Protein AF-A0A093YZP3-F1 (afdb_monomer_lite)

Sequence (77 aa):
MYPTSVRRSARPNLTGFDPKAFAAAAGDRRGDPWARREAWRYNGPFSRVKRFRGSFPGLGIATVAFTAYCAYEYFFL

pLDDT: mean 85.29, std 11.32, range [52.75, 98.5]

Radius of gyration: 28.57 Å; chains: 1; bounding box: 58×61×55 Å

Structure (mmCIF, N/CA/C/O backbone):
data_AF-A0A093YZP3-F1
#
_entry.id   AF-A0A093YZP3-F1
#
loop_
_atom_site.group_PDB
_atom_site.id
_atom_site.type_symbol
_atom_site.label_atom_id
_atom_site.label_alt_id
_atom_site.label_comp_id
_atom_site.label_asym_id
_atom_site.label_entity_id
_atom_site.label_seq_id
_atom_site.pdbx_PDB_ins_code
_atom_site.Cartn_x
_atom_site.Cartn_y
_atom_site.Cartn_z
_atom_site.occupancy
_atom_site.B_iso_or_equiv
_atom_site.auth_seq_id
_atom_site.auth_comp_id
_atom_site.auth_asym_id
_atom_site.auth_atom_id
_atom_site.pdbx_PDB_model_num
ATOM 1 N N . MET A 1 1 ? -1.336 49.648 -31.543 1.00 58.03 1 MET A N 1
ATOM 2 C CA . MET A 1 1 ? -0.088 49.011 -31.066 1.00 58.03 1 MET A CA 1
ATOM 3 C C . MET A 1 1 ? -0.139 47.538 -31.439 1.00 58.03 1 MET A C 1
ATOM 5 O O . MET A 1 1 ? -1.022 46.851 -30.948 1.00 58.03 1 MET A O 1
ATOM 9 N N . TYR A 1 2 ? 0.734 47.071 -32.336 1.00 52.75 2 TYR A N 1
ATOM 10 C CA . TYR A 1 2 ? 0.820 45.652 -32.702 1.00 52.75 2 TYR A CA 1
ATOM 11 C C . TYR A 1 2 ? 1.906 44.965 -31.861 1.00 52.75 2 TYR A C 1
ATOM 13 O O . TYR A 1 2 ? 3.009 45.505 -31.774 1.00 52.75 2 TYR A O 1
ATOM 21 N N . PRO A 1 3 ? 1.637 43.805 -31.239 1.00 63.69 3 PRO A N 1
ATOM 22 C CA . PRO A 1 3 ? 2.650 43.081 -30.487 1.00 63.69 3 PRO A CA 1
ATOM 23 C C . PRO A 1 3 ? 3.577 42.329 -31.449 1.00 63.69 3 PRO A C 1
ATOM 25 O O . PRO A 1 3 ? 3.185 41.358 -32.097 1.00 63.69 3 PRO A O 1
ATOM 28 N N . THR A 1 4 ? 4.830 42.766 -31.538 1.00 65.56 4 THR A N 1
ATOM 29 C CA . THR A 1 4 ? 5.873 42.067 -32.294 1.00 65.56 4 THR A CA 1
ATOM 30 C C . THR A 1 4 ? 6.313 40.830 -31.511 1.00 65.56 4 THR A C 1
ATOM 32 O O . THR A 1 4 ? 7.096 40.904 -30.566 1.00 65.56 4 THR A O 1
ATOM 35 N N . SER A 1 5 ? 5.783 39.666 -31.880 1.00 66.75 5 SER A N 1
ATOM 36 C CA . SER A 1 5 ? 6.231 38.376 -31.352 1.00 66.75 5 SER A CA 1
ATOM 37 C C . SER A 1 5 ? 7.566 37.996 -31.999 1.00 66.75 5 SER A C 1
ATOM 39 O O . SER A 1 5 ? 7.616 37.579 -33.156 1.00 66.75 5 SER A O 1
ATOM 41 N N . VAL A 1 6 ? 8.670 38.136 -31.261 1.00 67.62 6 VAL A N 1
ATOM 42 C CA . VAL A 1 6 ? 9.971 37.604 -31.691 1.00 67.62 6 VAL A CA 1
ATOM 43 C C . VAL A 1 6 ? 9.957 36.088 -31.487 1.00 67.62 6 VAL A C 1
ATOM 45 O O . VAL A 1 6 ? 10.191 35.592 -30.382 1.00 67.62 6 VAL A O 1
ATOM 48 N N . ARG A 1 7 ? 9.681 35.330 -32.554 1.00 65.06 7 ARG A N 1
ATOM 49 C CA . ARG A 1 7 ? 9.888 33.874 -32.571 1.00 65.06 7 ARG A CA 1
ATOM 50 C C . ARG A 1 7 ? 11.388 33.596 -32.480 1.00 65.06 7 ARG A C 1
ATOM 52 O O . ARG A 1 7 ? 12.108 33.722 -33.465 1.00 65.06 7 ARG A O 1
ATOM 59 N N . ARG A 1 8 ? 11.874 33.230 -31.292 1.00 64.75 8 ARG A N 1
ATOM 60 C CA . ARG A 1 8 ? 13.241 32.712 -31.130 1.00 64.75 8 ARG A CA 1
ATOM 61 C C . ARG A 1 8 ? 13.345 31.393 -31.898 1.00 64.75 8 ARG A C 1
ATOM 63 O O . ARG A 1 8 ? 12.548 30.487 -31.660 1.00 64.75 8 ARG A O 1
ATOM 70 N N . SER A 1 9 ? 14.301 31.293 -32.818 1.00 65.81 9 SER A N 1
ATOM 71 C CA . SER A 1 9 ? 14.626 30.029 -33.478 1.00 65.81 9 SER A CA 1
ATOM 72 C C . SER A 1 9 ? 15.108 29.012 -32.441 1.00 65.81 9 SER A C 1
ATOM 74 O O . SER A 1 9 ? 15.717 29.372 -31.427 1.00 65.81 9 SER A O 1
ATOM 76 N N . ALA A 1 10 ? 14.802 27.734 -32.671 1.00 69.44 10 ALA A N 1
ATOM 77 C CA . ALA A 1 10 ? 15.317 26.663 -31.830 1.00 69.44 10 ALA A CA 1
ATOM 78 C C . ALA A 1 10 ? 16.851 26.718 -31.856 1.00 69.44 10 ALA A C 1
ATOM 80 O O . ALA A 1 10 ? 17.461 26.705 -32.926 1.00 69.44 10 ALA A O 1
ATOM 81 N N . ARG A 1 11 ? 17.473 26.837 -30.678 1.00 68.75 11 ARG A N 1
ATOM 82 C CA . ARG A 1 11 ? 18.932 26.862 -30.568 1.00 68.75 11 ARG A CA 1
ATOM 83 C C . ARG A 1 11 ? 19.485 25.507 -31.018 1.00 68.75 11 ARG A C 1
ATOM 85 O O . ARG A 1 11 ? 18.968 24.488 -30.555 1.00 68.75 11 ARG A O 1
ATOM 92 N N . PRO A 1 12 ? 20.512 25.475 -31.883 1.00 71.50 12 PRO A N 1
ATOM 93 C CA . PRO A 1 12 ? 21.164 24.227 -32.243 1.00 71.50 12 PRO A CA 1
ATOM 94 C C . PRO A 1 12 ? 21.744 23.577 -30.984 1.00 71.50 12 PRO A C 1
ATOM 96 O O . PRO A 1 12 ? 22.293 24.249 -30.107 1.00 71.50 12 PRO A O 1
ATOM 99 N N . ASN A 1 13 ? 21.555 22.267 -30.871 1.00 76.25 13 ASN A N 1
ATOM 100 C CA . ASN A 1 13 ? 21.948 21.512 -29.695 1.00 76.25 13 ASN A CA 1
ATOM 101 C C . ASN A 1 13 ? 23.466 21.294 -29.698 1.00 76.25 13 ASN A C 1
ATOM 103 O O . ASN A 1 13 ? 23.974 20.489 -30.474 1.00 76.25 13 ASN A O 1
ATOM 107 N N . LEU A 1 14 ? 24.184 22.028 -28.844 1.00 76.38 14 LEU A N 1
ATOM 108 C CA . LEU A 1 14 ? 25.652 22.035 -28.796 1.00 76.38 14 LEU A CA 1
ATOM 109 C C . LEU A 1 14 ? 26.260 20.668 -28.455 1.00 76.38 14 LEU A C 1
ATOM 111 O O . LEU A 1 14 ? 27.394 20.396 -28.830 1.00 76.38 14 LEU A O 1
ATOM 115 N N . THR A 1 15 ? 25.524 19.824 -27.732 1.00 82.00 15 THR A N 1
ATOM 116 C CA . THR A 1 15 ? 26.010 18.517 -27.266 1.00 82.00 15 THR A CA 1
ATOM 117 C C . THR A 1 15 ? 25.657 17.378 -28.219 1.00 82.00 15 THR A C 1
ATOM 119 O O . THR A 1 15 ? 26.095 16.253 -27.998 1.00 82.00 15 THR A O 1
ATOM 122 N N . GLY A 1 16 ? 24.828 17.629 -29.243 1.00 81.38 16 GLY A N 1
ATOM 123 C CA . GLY A 1 16 ? 24.303 16.588 -30.135 1.00 81.38 16 GLY A CA 1
ATOM 124 C C . GLY A 1 16 ? 23.367 15.576 -29.455 1.00 81.38 16 GLY A C 1
ATOM 125 O O . GLY A 1 16 ? 22.869 14.666 -30.112 1.00 81.38 16 GLY A O 1
ATOM 126 N N . PHE A 1 17 ? 23.095 15.727 -28.155 1.00 87.38 17 PHE A N 1
ATOM 127 C CA . PHE A 1 17 ? 22.238 14.821 -27.399 1.00 87.38 17 PHE A CA 1
ATOM 128 C C . PHE A 1 17 ? 20.765 15.117 -27.677 1.00 87.38 17 PHE A C 1
ATOM 130 O O . PHE A 1 17 ? 20.239 16.100 -27.162 1.00 87.38 17 PHE A O 1
ATOM 137 N N . ASP A 1 18 ? 20.083 14.278 -28.455 1.00 87.62 18 ASP A N 1
ATOM 138 C CA . ASP A 1 18 ? 18.640 14.399 -28.680 1.00 87.62 18 ASP A CA 1
ATOM 139 C C . ASP A 1 18 ? 17.834 13.651 -27.594 1.00 87.62 18 ASP A C 1
ATOM 141 O O . ASP A 1 18 ? 17.805 12.413 -27.583 1.00 87.62 18 ASP A O 1
ATOM 145 N N . PRO A 1 19 ? 17.116 14.364 -26.701 1.00 86.00 19 PRO A N 1
ATOM 146 C CA . PRO A 1 19 ? 16.326 13.732 -25.651 1.00 86.00 19 PRO A CA 1
ATOM 147 C C . PRO A 1 19 ? 15.170 12.885 -26.192 1.00 86.00 19 PRO A C 1
ATOM 149 O O . PRO A 1 19 ? 14.755 11.933 -25.530 1.00 86.00 19 PRO A O 1
ATOM 152 N N . LYS A 1 20 ? 14.630 13.212 -27.376 1.00 86.50 20 LYS A N 1
ATOM 153 C CA . LYS A 1 20 ? 13.506 12.469 -27.966 1.00 86.50 20 LYS A CA 1
ATOM 154 C C . LYS A 1 20 ? 13.968 11.122 -28.509 1.00 86.50 20 LYS A C 1
ATOM 156 O O . LYS A 1 20 ? 13.315 10.114 -28.246 1.00 86.50 20 LYS A O 1
ATOM 161 N N . ALA A 1 21 ? 15.109 11.100 -29.196 1.00 85.31 21 ALA A N 1
ATOM 162 C CA . ALA A 1 21 ? 15.753 9.865 -29.631 1.00 85.31 21 ALA A CA 1
ATOM 163 C C . ALA A 1 21 ? 16.141 8.980 -28.435 1.00 85.31 21 ALA A C 1
ATOM 165 O O . ALA A 1 21 ? 15.869 7.779 -28.445 1.00 85.31 21 ALA A O 1
ATOM 166 N N . PHE A 1 22 ? 16.693 9.573 -27.369 1.00 85.44 22 PHE A N 1
ATOM 167 C CA . PHE A 1 22 ? 16.993 8.837 -26.140 1.00 85.44 22 PHE A CA 1
ATOM 168 C C . PHE A 1 22 ? 15.732 8.241 -25.500 1.00 85.44 22 PHE A C 1
ATOM 170 O O . PHE A 1 22 ? 15.723 7.064 -25.159 1.00 85.44 22 PHE A O 1
ATOM 177 N N . ALA A 1 23 ? 14.651 9.015 -25.370 1.00 85.69 23 ALA A N 1
ATOM 178 C CA . ALA A 1 23 ? 13.398 8.526 -24.797 1.00 85.69 23 ALA A CA 1
ATOM 179 C C . ALA A 1 23 ? 12.781 7.378 -25.618 1.00 85.69 23 ALA A C 1
ATOM 181 O O . ALA A 1 23 ? 12.258 6.428 -25.036 1.00 85.69 23 ALA A O 1
ATOM 182 N N . ALA A 1 24 ? 12.879 7.440 -26.952 1.00 84.31 24 ALA A N 1
ATOM 183 C CA . ALA A 1 24 ? 12.434 6.368 -27.840 1.00 84.31 24 ALA A CA 1
ATOM 184 C C . ALA A 1 24 ? 13.258 5.079 -27.656 1.00 84.31 24 ALA A C 1
ATOM 186 O O . ALA A 1 24 ? 12.685 3.993 -27.612 1.00 84.31 24 ALA A O 1
ATOM 187 N N . ALA A 1 25 ? 14.580 5.196 -27.488 1.00 80.31 25 ALA A N 1
ATOM 188 C CA . ALA A 1 25 ? 15.470 4.056 -27.259 1.00 80.31 25 ALA A CA 1
ATOM 189 C C . ALA A 1 25 ? 15.376 3.486 -25.829 1.00 80.31 25 ALA A C 1
ATOM 191 O O . ALA A 1 25 ? 15.461 2.278 -25.633 1.00 80.31 25 ALA A O 1
ATOM 192 N N . ALA A 1 26 ? 15.162 4.335 -24.821 1.00 80.44 26 ALA A N 1
ATOM 193 C CA . ALA A 1 26 ? 15.112 3.941 -23.411 1.00 80.44 26 ALA A CA 1
ATOM 194 C C . ALA A 1 26 ? 13.853 3.135 -23.029 1.00 80.44 26 ALA A C 1
ATOM 196 O O . ALA A 1 26 ? 13.794 2.548 -21.946 1.00 80.44 26 ALA A O 1
ATOM 197 N N . GLY A 1 27 ? 12.826 3.132 -23.885 1.00 72.06 27 GLY A N 1
ATOM 198 C CA . GLY A 1 27 ? 11.569 2.426 -23.641 1.00 72.06 27 GLY A CA 1
ATOM 199 C C . GLY A 1 27 ? 11.642 0.913 -23.865 1.00 72.06 27 GLY A C 1
ATOM 200 O O . GLY A 1 27 ? 10.890 0.174 -23.220 1.00 72.06 27 GLY A O 1
ATOM 201 N N . ASP A 1 28 ? 12.535 0.441 -24.740 1.00 69.31 28 ASP A N 1
ATOM 202 C CA . ASP A 1 28 ? 12.638 -0.980 -25.063 1.00 69.31 28 ASP A CA 1
ATOM 203 C C . ASP A 1 28 ? 13.543 -1.708 -24.060 1.00 69.31 28 ASP A C 1
ATOM 205 O O . ASP A 1 28 ? 14.767 -1.632 -24.106 1.00 69.31 28 ASP A O 1
A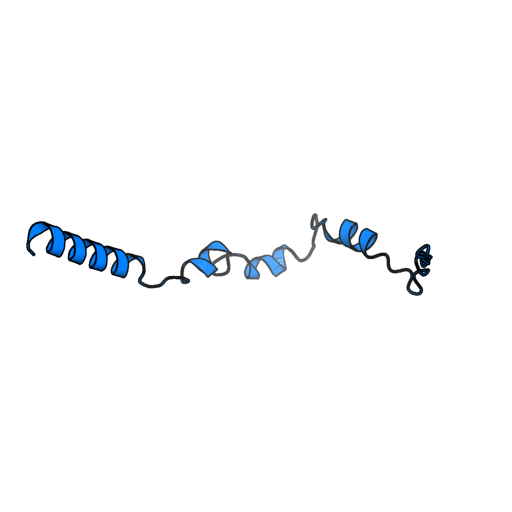TOM 209 N N . ARG A 1 29 ? 12.920 -2.409 -23.107 1.00 67.00 29 ARG A N 1
ATOM 210 C CA . ARG A 1 29 ? 13.615 -3.243 -22.107 1.00 67.00 29 ARG A CA 1
ATOM 211 C C . ARG A 1 29 ? 13.778 -4.698 -22.555 1.00 67.00 29 ARG A C 1
ATOM 213 O O . ARG A 1 29 ? 14.163 -5.548 -21.747 1.00 67.00 29 ARG A O 1
ATOM 220 N N . ARG A 1 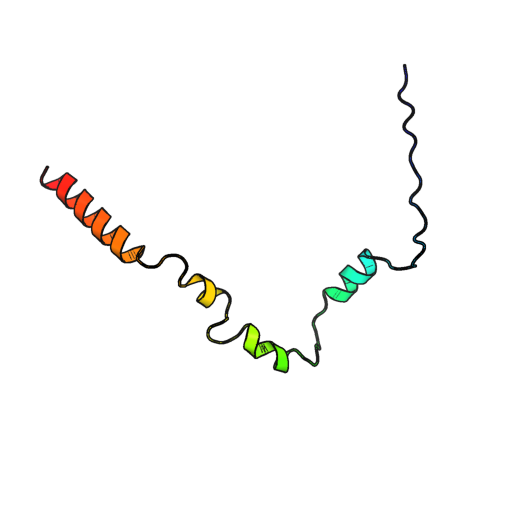30 ? 13.415 -5.034 -23.798 1.00 74.50 30 ARG A N 1
ATOM 221 C CA . ARG A 1 30 ? 13.534 -6.403 -24.310 1.00 74.50 30 ARG A CA 1
ATOM 222 C C . ARG A 1 30 ? 15.017 -6.766 -24.400 1.00 74.50 30 ARG A C 1
ATOM 224 O O . ARG A 1 30 ? 15.769 -6.150 -25.139 1.00 74.50 30 ARG A O 1
ATOM 231 N N . GLY A 1 31 ? 15.425 -7.778 -23.636 1.00 78.69 31 GLY A N 1
ATOM 232 C CA . GLY A 1 31 ? 16.797 -8.289 -23.658 1.00 78.69 31 GLY A CA 1
ATOM 233 C C . GLY A 1 31 ? 17.758 -7.655 -22.652 1.00 78.69 31 GLY A C 1
ATOM 234 O O . GLY A 1 31 ? 18.963 -7.792 -22.829 1.00 78.69 31 GLY A O 1
AT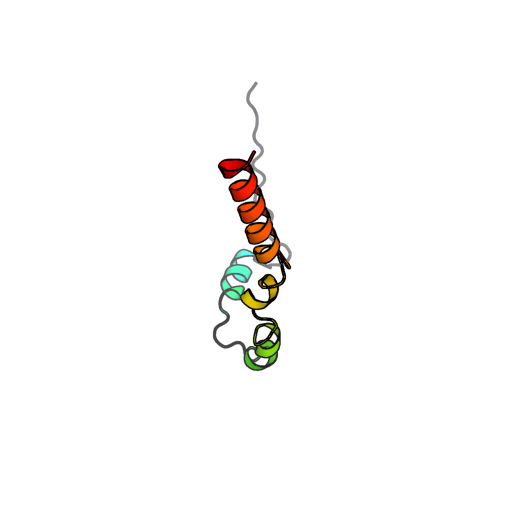OM 235 N N . ASP A 1 32 ? 17.268 -7.003 -21.592 1.00 86.12 32 ASP A N 1
ATOM 236 C CA . ASP A 1 32 ? 18.141 -6.546 -20.504 1.00 86.12 32 ASP A CA 1
ATOM 237 C C . ASP A 1 32 ? 18.918 -7.732 -19.870 1.00 86.12 32 ASP A C 1
ATOM 239 O O . ASP A 1 32 ? 18.301 -8.614 -19.255 1.00 86.12 32 ASP A O 1
ATOM 243 N N . PRO A 1 33 ? 20.266 -7.770 -19.971 1.00 90.38 33 PRO A N 1
ATOM 244 C CA . PRO A 1 33 ? 21.080 -8.864 -19.437 1.00 90.38 33 PRO A CA 1
ATOM 245 C C . PRO A 1 33 ? 21.059 -8.928 -17.903 1.00 90.38 33 PRO A C 1
ATOM 247 O O . PRO A 1 33 ? 21.374 -9.970 -17.316 1.00 90.38 33 PRO A O 1
ATOM 250 N N . TRP A 1 34 ? 20.671 -7.838 -17.236 1.00 90.44 34 TRP A N 1
ATOM 251 C CA . TRP A 1 34 ? 20.608 -7.749 -15.781 1.00 90.44 34 TRP A CA 1
ATOM 252 C C . TRP A 1 34 ? 19.221 -8.016 -15.212 1.00 90.44 34 TRP A C 1
ATOM 254 O O . TRP A 1 34 ? 19.107 -8.142 -13.992 1.00 90.44 34 TRP A O 1
ATOM 264 N N . ALA A 1 35 ? 18.197 -8.213 -16.044 1.00 88.69 35 ALA A N 1
ATOM 265 C CA . ALA A 1 35 ? 16.819 -8.392 -15.589 1.00 88.69 35 ALA A CA 1
ATOM 266 C C . ALA A 1 35 ? 16.690 -9.489 -14.516 1.00 88.69 35 ALA A C 1
ATOM 268 O O . ALA A 1 35 ? 16.034 -9.304 -13.489 1.00 88.69 35 ALA A O 1
ATOM 269 N N . ARG A 1 36 ? 17.397 -10.616 -14.688 1.00 87.50 36 ARG A N 1
ATOM 270 C CA . ARG A 1 36 ? 17.437 -11.704 -13.694 1.00 87.50 36 ARG A CA 1
ATOM 271 C C . ARG A 1 36 ? 18.111 -11.282 -12.384 1.00 87.50 36 ARG A C 1
ATOM 273 O O . ARG A 1 36 ? 17.676 -11.696 -11.314 1.00 87.50 36 ARG A O 1
ATOM 280 N N . ARG A 1 37 ? 19.167 -10.467 -12.459 1.00 90.44 37 ARG A N 1
ATOM 281 C CA . ARG A 1 37 ? 19.883 -9.937 -11.289 1.00 90.44 37 ARG A CA 1
ATOM 282 C C . ARG A 1 37 ? 19.070 -8.862 -10.569 1.00 90.44 37 ARG A C 1
ATOM 284 O O . ARG A 1 37 ? 19.190 -8.760 -9.358 1.00 90.44 37 ARG A O 1
ATOM 291 N N . GLU A 1 38 ? 18.249 -8.082 -11.265 1.00 90.56 38 GLU A N 1
ATOM 292 C CA . GLU A 1 38 ? 17.402 -7.050 -10.650 1.00 90.56 38 GLU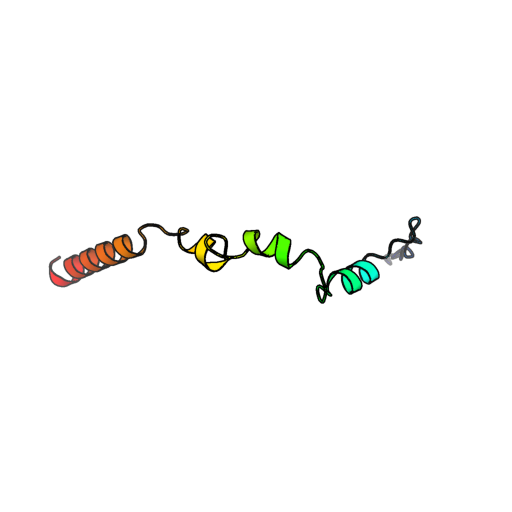 A CA 1
ATOM 293 C C . GLU A 1 38 ? 16.043 -7.577 -10.170 1.00 90.56 38 GLU A C 1
ATOM 295 O O . GLU A 1 38 ? 15.378 -6.926 -9.360 1.00 90.56 38 GLU A O 1
ATOM 300 N N . ALA A 1 39 ? 15.648 -8.779 -10.601 1.00 89.88 39 ALA A N 1
ATOM 301 C CA . ALA A 1 39 ? 14.361 -9.385 -10.277 1.00 89.88 39 ALA A CA 1
ATOM 302 C C . ALA A 1 39 ? 14.056 -9.410 -8.767 1.00 89.88 39 ALA A C 1
ATOM 304 O O . ALA A 1 39 ? 12.915 -9.165 -8.376 1.00 89.88 39 ALA A O 1
ATOM 305 N N . TRP A 1 40 ? 15.041 -9.655 -7.897 1.00 89.31 40 TRP A N 1
ATOM 306 C CA . TRP A 1 40 ? 14.815 -9.723 -6.444 1.00 89.31 40 TRP A CA 1
ATOM 307 C C . TRP A 1 40 ? 14.254 -8.418 -5.850 1.00 89.31 40 TRP A C 1
ATOM 309 O O . TRP A 1 40 ? 13.523 -8.470 -4.863 1.00 89.31 40 TRP A O 1
ATOM 319 N N . ARG A 1 41 ? 14.534 -7.255 -6.460 1.00 90.12 41 ARG A N 1
ATOM 320 C CA . ARG A 1 41 ? 14.087 -5.936 -5.965 1.00 90.12 41 ARG A CA 1
ATOM 321 C C . ARG A 1 41 ? 12.579 -5.725 -6.078 1.00 90.12 41 ARG A C 1
ATOM 323 O O . ARG A 1 41 ? 12.000 -4.916 -5.350 1.00 90.12 41 ARG A O 1
ATOM 330 N N . TYR A 1 42 ? 11.950 -6.413 -7.024 1.00 87.38 42 TYR A N 1
ATOM 331 C CA . TYR A 1 42 ? 10.550 -6.200 -7.394 1.00 87.38 42 TYR A CA 1
ATOM 332 C C . TYR A 1 42 ? 9.684 -7.448 -7.193 1.00 87.38 42 TYR A C 1
ATOM 334 O O . TYR A 1 42 ? 8.470 -7.389 -7.385 1.00 87.38 42 TYR A O 1
ATOM 342 N N . ASN A 1 43 ? 10.286 -8.558 -6.765 1.00 86.56 43 ASN A N 1
ATOM 343 C CA . ASN A 1 43 ? 9.604 -9.815 -6.480 1.00 86.56 43 ASN A CA 1
ATOM 344 C C . ASN A 1 43 ? 9.479 -10.077 -4.970 1.00 86.56 43 ASN A C 1
ATOM 346 O O . ASN A 1 43 ? 10.014 -9.355 -4.126 1.00 86.56 43 ASN A O 1
ATOM 350 N N . GLY A 1 44 ? 8.715 -11.113 -4.613 1.00 86.94 44 GLY A N 1
ATOM 351 C CA . GLY A 1 44 ? 8.561 -11.541 -3.223 1.00 86.94 44 GLY A CA 1
ATOM 352 C C . GLY A 1 44 ? 7.869 -10.476 -2.355 1.00 86.94 44 GLY A C 1
ATOM 353 O O . GLY A 1 44 ? 6.783 -10.024 -2.740 1.00 86.94 44 GLY A O 1
ATOM 354 N N . PRO A 1 45 ? 8.417 -10.109 -1.178 1.00 85.12 45 PRO A N 1
ATOM 355 C CA . PRO A 1 45 ? 7.829 -9.111 -0.275 1.00 85.12 45 PRO A CA 1
ATOM 356 C C . PRO A 1 45 ? 7.846 -7.690 -0.858 1.00 85.12 45 PRO A C 1
ATOM 358 O O . PRO A 1 45 ? 7.013 -6.871 -0.486 1.00 85.12 45 PRO A O 1
ATOM 361 N N . PHE A 1 46 ? 8.729 -7.413 -1.822 1.00 87.00 46 PHE A N 1
ATOM 362 C CA . PHE A 1 46 ? 8.903 -6.085 -2.412 1.00 87.00 46 PHE A CA 1
ATOM 363 C C . PHE A 1 46 ? 8.055 -5.839 -3.661 1.00 87.00 46 PHE A C 1
ATOM 365 O O . PHE A 1 46 ? 8.225 -4.812 -4.319 1.00 87.00 46 PHE A O 1
ATOM 372 N N . SER A 1 47 ? 7.133 -6.745 -3.990 1.00 89.50 47 SER A N 1
ATOM 373 C CA . SER A 1 47 ? 6.166 -6.518 -5.068 1.00 89.50 47 SER A CA 1
ATOM 374 C C . SER A 1 47 ? 5.284 -5.297 -4.783 1.00 89.50 47 SER A C 1
ATOM 376 O O . SER A 1 47 ? 4.974 -4.989 -3.630 1.00 89.50 47 SER A O 1
ATOM 378 N N . ARG A 1 48 ? 4.851 -4.603 -5.845 1.00 87.88 48 ARG A N 1
ATOM 379 C CA . ARG A 1 48 ? 4.064 -3.359 -5.747 1.00 87.88 48 ARG A CA 1
ATOM 380 C C . ARG A 1 48 ? 2.858 -3.508 -4.817 1.00 87.88 48 ARG A C 1
ATOM 382 O O . ARG A 1 48 ? 2.656 -2.671 -3.952 1.00 87.88 48 ARG A O 1
ATOM 389 N N . VAL A 1 49 ? 2.112 -4.602 -4.952 1.00 88.12 49 VAL A N 1
ATOM 390 C CA . VAL A 1 49 ? 0.918 -4.878 -4.138 1.00 88.12 49 VAL A CA 1
ATOM 391 C C . VAL A 1 49 ? 1.270 -5.078 -2.663 1.00 88.12 49 VAL A C 1
ATOM 393 O O . VAL A 1 49 ? 0.613 -4.520 -1.789 1.00 88.12 49 VAL A O 1
ATOM 396 N N . LYS A 1 50 ? 2.332 -5.832 -2.360 1.00 88.44 50 LYS A N 1
ATOM 397 C CA . LYS A 1 50 ? 2.710 -6.115 -0.969 1.00 88.44 50 LYS A CA 1
ATOM 398 C C . LYS A 1 50 ? 3.248 -4.888 -0.238 1.00 88.44 50 LYS A C 1
ATOM 400 O O . LYS A 1 50 ? 3.020 -4.787 0.962 1.00 88.44 50 LYS A O 1
ATOM 405 N N . ARG A 1 51 ? 3.855 -3.931 -0.951 1.00 87.75 51 ARG A N 1
ATOM 406 C CA . ARG A 1 51 ? 4.240 -2.626 -0.378 1.00 87.75 51 ARG A CA 1
ATOM 407 C C . ARG A 1 51 ? 3.031 -1.844 0.143 1.00 87.75 51 ARG A C 1
ATOM 409 O O . ARG A 1 51 ? 3.125 -1.233 1.197 1.00 87.75 51 ARG A O 1
ATOM 416 N N . PHE A 1 52 ? 1.896 -1.905 -0.556 1.00 91.38 52 PHE A N 1
ATOM 417 C CA . PHE A 1 52 ? 0.672 -1.201 -0.152 1.00 91.38 52 PHE A CA 1
ATOM 418 C C . PHE A 1 52 ? -0.203 -1.979 0.836 1.00 91.38 52 PHE A C 1
ATOM 420 O O . PHE A 1 52 ? -1.081 -1.399 1.468 1.00 91.38 52 PHE A O 1
ATOM 427 N N . ARG A 1 53 ? 0.035 -3.283 1.030 1.00 88.19 53 ARG A N 1
ATOM 428 C CA . ARG A 1 53 ? -0.770 -4.108 1.949 1.00 88.19 53 ARG A CA 1
ATOM 429 C C . ARG A 1 53 ? -0.731 -3.607 3.401 1.00 88.19 53 ARG A C 1
ATOM 431 O O . ARG A 1 53 ? -1.661 -3.867 4.152 1.00 88.19 53 ARG A O 1
ATOM 438 N N . GLY A 1 54 ? 0.331 -2.902 3.788 1.00 89.25 54 GLY A N 1
ATOM 439 C CA . GLY A 1 54 ? 0.487 -2.297 5.112 1.00 89.25 54 GLY A CA 1
ATOM 440 C C . GLY A 1 54 ? 0.107 -0.818 5.195 1.00 89.25 54 GLY A C 1
ATOM 441 O O . GLY A 1 54 ? 0.375 -0.214 6.224 1.00 89.25 54 GLY A O 1
ATOM 442 N N . SER A 1 55 ? -0.463 -0.207 4.149 1.00 93.69 55 SER A N 1
ATOM 443 C CA . SER A 1 55 ? -0.739 1.240 4.145 1.00 93.69 55 SER A CA 1
ATOM 444 C C . SER A 1 55 ? -1.855 1.663 5.104 1.00 93.69 55 SER A C 1
ATOM 446 O O . SER A 1 55 ? -1.857 2.804 5.547 1.00 93.69 55 SER A O 1
ATOM 448 N N . PHE A 1 56 ? -2.776 0.757 5.446 1.00 94.12 56 PHE A N 1
ATOM 449 C CA . PHE A 1 56 ? -3.893 1.037 6.352 1.00 94.12 56 PHE A CA 1
ATOM 450 C C . PHE A 1 56 ? -4.027 -0.051 7.423 1.00 94.12 56 PHE A C 1
ATOM 452 O O . PHE A 1 56 ? -4.980 -0.841 7.401 1.00 94.12 56 PHE A O 1
ATOM 459 N N . PRO A 1 57 ? -3.061 -0.141 8.355 1.00 92.19 57 PRO A N 1
ATOM 460 C CA . PRO A 1 57 ? -3.165 -1.088 9.450 1.00 92.19 57 PRO A CA 1
ATOM 461 C C . PRO A 1 57 ? -4.377 -0.710 10.311 1.00 92.19 57 PRO A C 1
ATOM 463 O O . PRO A 1 57 ? -4.521 0.432 10.733 1.00 92.19 57 PRO A O 1
ATOM 466 N N . GLY A 1 58 ? -5.277 -1.666 10.540 1.00 94.75 58 GLY A N 1
ATOM 467 C CA . GLY A 1 58 ? -6.431 -1.472 11.420 1.00 94.75 58 GLY A CA 1
ATOM 468 C C . GLY A 1 58 ? -7.689 -0.889 10.772 1.00 94.75 58 GLY A C 1
ATOM 469 O O . GLY A 1 58 ? -8.712 -0.862 11.449 1.00 94.75 58 GLY A O 1
ATOM 470 N N . LEU A 1 59 ? -7.684 -0.520 9.481 1.00 96.94 59 LEU A N 1
ATOM 471 C CA . LEU A 1 59 ? -8.894 -0.014 8.805 1.00 96.94 59 LEU A CA 1
ATOM 472 C C . LEU A 1 59 ? -10.066 -1.001 8.913 1.00 96.94 59 LEU A C 1
ATOM 474 O O . LEU A 1 59 ? -11.166 -0.597 9.254 1.00 96.94 59 LEU A O 1
ATOM 478 N N . GLY A 1 60 ? -9.817 -2.301 8.728 1.00 96.50 60 GLY A N 1
ATOM 479 C CA . GLY A 1 60 ? -10.860 -3.321 8.883 1.00 96.50 60 GLY A CA 1
ATOM 480 C C . GLY A 1 60 ? -11.466 -3.363 10.290 1.00 96.50 60 GLY A C 1
ATOM 481 O O . GLY A 1 60 ? -12.681 -3.424 10.430 1.00 96.50 60 GLY A O 1
ATOM 482 N N . ILE A 1 61 ? -10.636 -3.271 11.335 1.00 97.81 61 ILE A N 1
ATOM 483 C CA . ILE A 1 61 ? -11.107 -3.285 12.729 1.00 97.81 61 ILE A CA 1
ATOM 484 C C . ILE A 1 61 ? -11.888 -2.004 13.034 1.00 97.81 61 ILE A C 1
ATOM 486 O O . ILE A 1 61 ? -12.964 -2.068 13.622 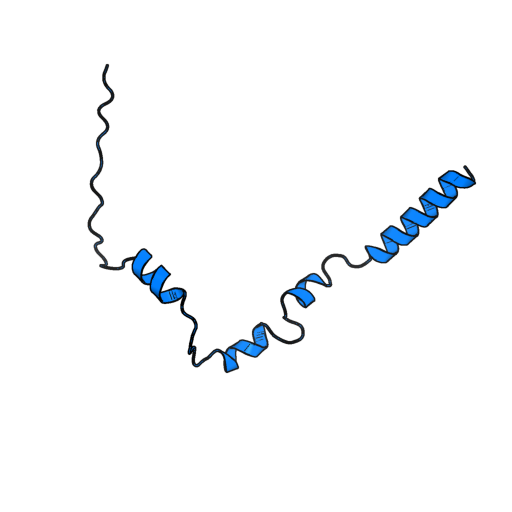1.00 97.81 61 ILE A O 1
ATOM 490 N N . ALA A 1 62 ? -11.376 -0.853 12.593 1.00 97.88 62 ALA A N 1
ATOM 491 C CA . ALA A 1 62 ? -12.033 0.434 12.777 1.00 97.88 62 ALA A CA 1
ATOM 492 C C . ALA A 1 62 ? -13.400 0.477 12.082 1.00 97.88 62 ALA A C 1
ATOM 494 O O . ALA A 1 62 ? -14.371 0.906 12.695 1.00 97.88 62 ALA A O 1
ATOM 495 N N . THR A 1 63 ? -13.501 -0.019 10.844 1.00 98.44 63 THR A N 1
ATOM 496 C CA . THR A 1 63 ? -14.781 -0.112 10.130 1.00 98.44 63 THR A CA 1
ATOM 497 C C . THR A 1 63 ? -15.770 -0.994 10.884 1.00 98.44 63 THR A C 1
ATOM 499 O O . THR A 1 63 ? -16.901 -0.574 11.092 1.00 98.44 63 THR A O 1
ATOM 502 N N . VAL A 1 64 ? -15.350 -2.176 11.348 1.00 98.44 64 VAL A N 1
ATOM 503 C CA . VAL A 1 64 ? -16.227 -3.076 12.115 1.00 98.44 64 VAL A CA 1
ATOM 504 C C . VAL A 1 64 ? -16.718 -2.415 13.403 1.00 98.44 64 VAL A C 1
ATOM 506 O O . VAL A 1 64 ? -17.917 -2.426 13.674 1.00 98.44 64 VAL A O 1
ATOM 509 N N . ALA A 1 65 ? -15.816 -1.812 14.179 1.00 98.50 65 ALA A N 1
ATOM 510 C CA . ALA A 1 65 ? -16.171 -1.136 15.424 1.00 98.50 65 ALA A CA 1
ATOM 511 C C . ALA A 1 65 ? -17.119 0.048 15.182 1.00 98.50 65 ALA A C 1
ATOM 513 O O . ALA A 1 65 ? -18.112 0.201 15.889 1.00 98.50 65 ALA A O 1
ATOM 514 N N . PHE A 1 66 ? -16.845 0.850 14.152 1.00 98.31 66 PHE A N 1
ATOM 515 C CA . PHE A 1 66 ? -17.687 1.977 13.769 1.00 98.31 66 PHE A CA 1
ATOM 516 C C . PHE A 1 66 ? -19.087 1.522 13.348 1.00 98.31 66 PHE A C 1
ATOM 518 O O . PHE A 1 66 ? -20.079 2.057 13.830 1.00 98.31 66 PHE A O 1
ATOM 525 N N . THR A 1 67 ? -19.187 0.488 12.509 1.00 98.50 67 THR A N 1
ATOM 526 C CA . THR A 1 67 ? -20.483 -0.069 12.106 1.00 98.50 67 THR A CA 1
ATOM 527 C C . THR A 1 67 ? -21.254 -0.634 13.298 1.00 98.50 67 THR A C 1
ATOM 529 O O . THR A 1 67 ? -22.458 -0.406 13.391 1.00 98.50 67 THR A O 1
ATOM 532 N N . ALA A 1 68 ? -20.585 -1.326 14.225 1.00 98.50 68 ALA A N 1
ATOM 533 C CA . ALA A 1 68 ? -21.218 -1.825 15.444 1.00 98.50 68 ALA A CA 1
ATOM 534 C C . ALA A 1 68 ? -21.769 -0.682 16.310 1.00 98.50 68 ALA A C 1
ATOM 536 O O . ALA A 1 68 ? -22.892 -0.775 16.801 1.00 98.50 68 ALA A O 1
ATOM 537 N N . TYR A 1 69 ? -21.011 0.409 16.442 1.00 98.19 69 TYR A N 1
ATOM 538 C CA . TYR A 1 69 ? -21.451 1.607 17.149 1.00 98.19 69 TYR A CA 1
ATOM 539 C C . TYR A 1 69 ? -22.668 2.258 16.475 1.00 98.19 69 TYR A C 1
ATOM 541 O O . TYR A 1 69 ? -23.674 2.484 17.138 1.00 98.19 69 TYR A O 1
ATOM 549 N N . CYS A 1 70 ? -22.634 2.482 15.157 1.00 98.31 70 CYS A N 1
ATOM 550 C CA . CYS A 1 70 ? -23.771 3.060 14.433 1.00 98.31 70 CYS A CA 1
ATOM 551 C C . CYS A 1 70 ? -25.024 2.184 14.509 1.00 98.31 70 CYS A C 1
ATOM 553 O O . CYS A 1 70 ? -26.124 2.709 14.628 1.00 98.31 70 CYS A O 1
ATOM 555 N N . ALA A 1 71 ? -24.876 0.859 14.433 1.00 98.38 71 ALA A N 1
ATOM 556 C CA . ALA A 1 71 ? -26.000 -0.056 14.594 1.00 98.38 71 ALA A CA 1
ATOM 557 C C . ALA A 1 71 ? -26.571 0.027 16.014 1.00 98.38 71 ALA A C 1
ATOM 559 O O . ALA A 1 71 ? -27.785 0.077 16.183 1.00 98.38 71 ALA A O 1
ATOM 560 N N . TYR A 1 72 ? -25.705 0.080 17.028 1.00 98.31 72 TYR A N 1
ATOM 561 C CA . TYR A 1 72 ? -26.147 0.260 18.404 1.00 98.31 72 TYR A CA 1
ATOM 562 C C . TYR A 1 72 ? -26.915 1.574 18.578 1.00 98.31 72 TYR A C 1
ATOM 564 O O . TYR A 1 72 ? -28.020 1.562 19.112 1.00 98.31 72 TYR A O 1
ATOM 572 N N . GLU A 1 73 ? -26.366 2.678 18.072 1.00 96.69 73 GLU A N 1
ATOM 573 C CA . GLU A 1 73 ? -27.022 3.982 18.123 1.00 96.69 73 GLU A CA 1
ATOM 574 C C . GLU A 1 73 ? -28.375 3.944 17.402 1.00 96.69 73 GLU A C 1
ATOM 576 O O . GLU A 1 73 ? -29.378 4.319 17.982 1.00 96.69 73 GLU A O 1
ATOM 581 N N . TYR A 1 74 ? -28.442 3.379 16.195 1.00 97.25 74 TYR A N 1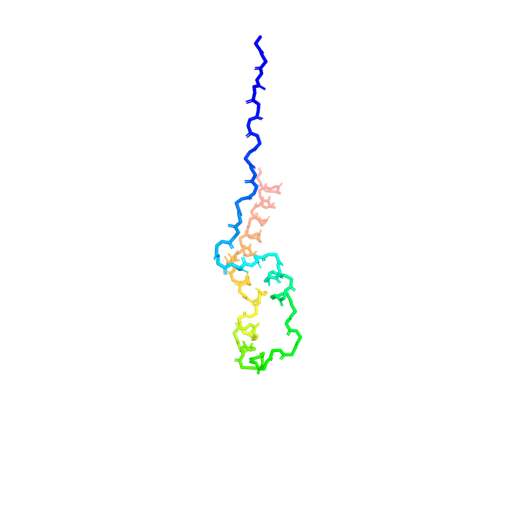
ATOM 582 C CA . TYR A 1 74 ? -29.674 3.325 15.402 1.00 97.25 74 TYR A CA 1
ATOM 583 C C . TYR A 1 74 ? -30.805 2.490 16.030 1.00 97.25 74 TYR A C 1
ATOM 585 O O . TYR A 1 74 ? -31.978 2.783 15.805 1.00 97.25 74 TYR A O 1
ATOM 593 N N . PHE A 1 75 ? -30.475 1.418 16.760 1.00 98.00 75 PHE A N 1
ATOM 594 C CA . PHE A 1 75 ? -31.476 0.501 17.318 1.00 98.00 75 PHE A CA 1
ATOM 595 C C . PHE A 1 75 ? -31.797 0.739 18.801 1.00 98.00 75 PHE A C 1
ATOM 597 O O . PHE A 1 75 ? -32.852 0.283 19.247 1.00 98.00 75 PHE A O 1
ATOM 604 N N . PHE A 1 76 ? -30.918 1.394 19.568 1.00 96.31 76 PHE A N 1
ATOM 605 C CA . PHE A 1 76 ? -31.037 1.470 21.033 1.00 96.31 76 PHE A CA 1
ATOM 606 C C . PHE A 1 76 ? -30.935 2.881 21.638 1.00 96.31 76 PHE A C 1
ATOM 608 O O . PHE A 1 76 ? -31.227 3.016 22.829 1.00 96.31 76 PHE A O 1
ATOM 615 N N . LEU A 1 77 ? -30.533 3.904 20.875 1.00 87.94 77 LEU A N 1
ATOM 616 C CA . LEU A 1 77 ? -30.482 5.313 21.302 1.00 87.94 77 LEU A CA 1
ATOM 617 C C . LEU A 1 77 ? -31.440 6.166 20.463 1.00 87.94 77 LEU A C 1
ATOM 619 O O . LEU A 1 77 ? -32.039 7.086 21.061 1.00 87.94 77 LEU A O 1
#

Foldseek 3Di:
DDDDDDPDDDDPDPVPDDVVVVVVVVPDPPPPPCCVVCVVCCDDCNPPVNVCVPVDPCPVVVVVVVVVVVVCVVPPD

Secondary structure (DSSP, 8-state):
-------PPPPP-TT---HHHHHHHHT--TT-TTHHHHGGGTSGGGSHHHHHTTSSTTHHHHHHHHHHHHHHHHHH-